Protein AF-A0A5B0S3L3-F1 (afdb_monomer_lite)

Sequence (109 aa):
MEVEHQIAKLMVQLSQSQDNEIGDGTTGVVVLAGALLEESEALLDQGIHPIRIADGFEKACNVAVQELDRISAKTTQLEKVATTSLGSEIVPTLLLRNGTPPVVERVAL

pLDDT: mean 85.65, std 16.38, range [39.69, 98.31]

Foldseek 3Di:
DDDDDPVVVVLVVQLVVCCVPPNFCSVVRSVVVVVLVVVLVVVVVVVDDSVVSVVVVVVVVVVVVVVCVVPDDDDPPVQVVCCVRCVPDPCCVPQVVPPGRVVVVVVVD

Organism: NCBI:txid56615

Secondary structure (DSSP, 8-state):
----SHHHHHHHHHHHHHHHHTSS-HHHHHHHHHHHHHHHHHHHHTT--HHHHHHHHHHHHHHHHHHHHHH------HHHHHHHHHTTSS-HHHHGGGSS-HHHHHH--

InterPro domains:
  IPR002194 Chaperonin TCP-1, conserved site [PS00995] (18-26)
  IPR002423 Chaperonin Cpn60/GroEL/TCP-1 family [PF00118] (1-91)
  IPR017998 T-complex protein 1 [PTHR11353] (1-91)
  IPR027410 TCP-1-like chaperonin intermediate domain superfamily [G3DSA:3.30.260.10] (75-92)
  IPR027413 GroEL-like equatorial domain superfamily [G3DSA:1.10.560.10] (1-74)
  IPR027413 GroEL-like equatorial domain superfamily [SSF48592] (1-98)

Structure (mmCIF, N/CA/C/O backbone):
data_AF-A0A5B0S3L3-F1
#
_entry.id   AF-A0A5B0S3L3-F1
#
loop_
_atom_site.group_PDB
_atom_site.id
_atom_site.type_symbol
_atom_site.label_atom_id
_atom_site.label_alt_id
_atom_site.label_comp_id
_atom_site.label_asym_id
_atom_site.label_entity_id
_atom_site.label_seq_id
_atom_site.pdbx_PDB_ins_code
_atom_site.Cartn_x
_atom_site.Cartn_y
_atom_site.Cartn_z
_atom_site.occupancy
_atom_site.B_iso_or_equiv
_atom_site.auth_seq_id
_atom_site.auth_comp_id
_atom_site.auth_asym_id
_atom_site.auth_atom_id
_atom_site.pdbx_PDB_model_num
ATOM 1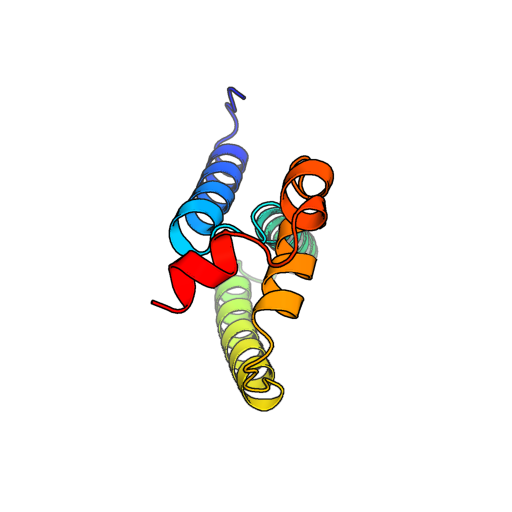 N N . MET A 1 1 ? 5.211 21.484 2.260 1.00 59.00 1 MET A N 1
ATOM 2 C CA . MET A 1 1 ? 3.871 21.697 2.845 1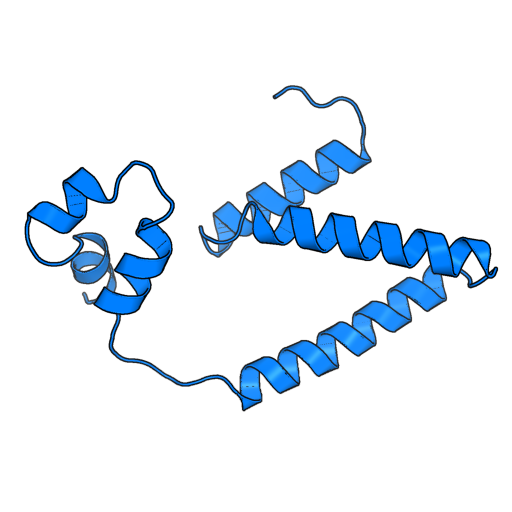.00 59.00 1 MET A CA 1
ATOM 3 C C . MET A 1 1 ? 3.967 21.426 4.325 1.00 59.00 1 MET A C 1
ATOM 5 O O . MET A 1 1 ? 4.484 20.379 4.693 1.00 59.00 1 MET A O 1
ATOM 9 N N . GLU A 1 2 ? 3.506 22.353 5.151 1.00 73.62 2 GLU A N 1
ATOM 10 C CA . GLU A 1 2 ? 3.349 22.100 6.579 1.00 73.62 2 GLU A CA 1
ATOM 11 C C . GLU A 1 2 ? 1.940 21.538 6.789 1.00 73.62 2 GLU A C 1
ATOM 13 O O . GLU A 1 2 ? 0.951 22.162 6.413 1.00 73.62 2 GLU A O 1
ATOM 18 N N . VAL A 1 3 ? 1.860 20.292 7.254 1.00 80.56 3 VAL A N 1
ATOM 19 C CA . VAL A 1 3 ? 0.607 19.546 7.404 1.00 80.56 3 VAL A CA 1
ATOM 20 C C . VAL A 1 3 ? 0.397 19.303 8.886 1.00 80.56 3 VAL A C 1
ATOM 22 O O . VAL A 1 3 ? 1.217 18.641 9.514 1.00 80.56 3 VAL A O 1
ATOM 25 N N . GLU A 1 4 ? -0.687 19.820 9.458 1.00 86.75 4 GLU A N 1
ATOM 26 C CA . GLU A 1 4 ? -0.956 19.677 10.895 1.00 86.75 4 GLU A CA 1
ATOM 27 C C . GLU A 1 4 ? -1.705 18.379 11.229 1.00 86.75 4 GLU A C 1
ATOM 29 O O . GLU A 1 4 ? -1.418 17.737 12.244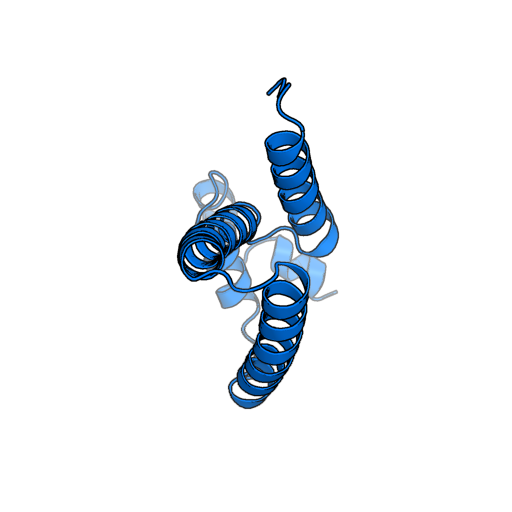 1.00 86.75 4 GLU A O 1
ATOM 34 N N . HIS A 1 5 ? -2.619 17.954 10.350 1.00 91.38 5 HIS A N 1
ATOM 35 C CA . HIS A 1 5 ? -3.470 16.783 10.557 1.00 91.38 5 HIS A CA 1
ATOM 36 C C . HIS A 1 5 ? -2.657 15.480 10.561 1.00 91.38 5 HIS A C 1
ATOM 38 O O . HIS A 1 5 ? -1.947 15.176 9.602 1.00 91.38 5 HIS A O 1
ATOM 44 N N . GLN A 1 6 ? -2.790 14.676 11.619 1.00 91.31 6 GLN A N 1
ATOM 45 C CA . GLN A 1 6 ? -1.943 13.493 11.833 1.00 91.31 6 GLN A CA 1
ATOM 46 C C . GLN A 1 6 ? -2.101 12.438 10.732 1.00 91.31 6 GLN A C 1
ATOM 48 O O . GLN A 1 6 ? -1.104 11.906 10.258 1.00 91.31 6 GLN A O 1
ATOM 53 N N . ILE A 1 7 ? -3.323 12.203 10.242 1.00 90.69 7 ILE A N 1
ATOM 54 C CA . ILE A 1 7 ? -3.530 11.277 9.116 1.00 90.69 7 ILE A CA 1
ATOM 55 C C . ILE A 1 7 ? -2.873 11.812 7.845 1.00 90.69 7 ILE A C 1
ATOM 57 O O . ILE A 1 7 ? -2.248 11.062 7.109 1.00 90.69 7 ILE A O 1
ATOM 61 N N . ALA A 1 8 ? -2.925 13.123 7.613 1.00 91.81 8 ALA A N 1
ATOM 62 C CA . ALA A 1 8 ? -2.296 13.700 6.434 1.00 91.81 8 ALA A CA 1
ATOM 63 C C . ALA A 1 8 ? -0.758 13.645 6.537 1.00 91.81 8 ALA A C 1
ATOM 65 O O . ALA A 1 8 ? -0.095 13.427 5.528 1.00 91.81 8 ALA A O 1
ATOM 66 N N . LYS A 1 9 ? -0.182 13.732 7.747 1.00 94.06 9 LYS A N 1
ATOM 67 C CA . LYS A 1 9 ? 1.245 13.439 7.974 1.00 94.06 9 LYS A CA 1
ATOM 68 C C . LYS A 1 9 ? 1.593 11.988 7.637 1.00 94.06 9 LYS A C 1
ATOM 70 O O . LYS A 1 9 ? 2.611 11.769 6.990 1.00 94.06 9 LYS A O 1
ATOM 75 N N . LEU A 1 10 ? 0.750 11.023 8.014 1.00 94.56 10 LEU A N 1
ATOM 76 C CA . LEU A 1 10 ? 0.942 9.617 7.635 1.00 94.56 10 LEU A CA 1
ATOM 77 C C . LEU A 1 10 ? 0.888 9.429 6.112 1.00 94.56 10 LEU A C 1
ATOM 79 O O . LEU A 1 10 ? 1.725 8.719 5.567 1.00 94.56 10 LEU A O 1
ATOM 83 N N . MET A 1 11 ? -0.018 10.115 5.406 1.00 94.94 11 MET A N 1
ATOM 84 C CA . MET A 1 11 ? -0.069 10.077 3.934 1.00 94.94 11 MET A CA 1
ATOM 85 C C . MET A 1 11 ? 1.193 10.677 3.294 1.00 94.94 11 MET A C 1
ATOM 87 O O . MET A 1 11 ? 1.701 10.143 2.310 1.00 94.94 11 MET A O 1
ATOM 91 N N . VAL A 1 12 ? 1.739 11.758 3.867 1.00 94.88 12 VAL A N 1
ATOM 92 C CA . VAL A 1 12 ? 3.023 12.332 3.426 1.00 94.88 12 VAL A CA 1
ATOM 93 C C . VAL A 1 12 ? 4.167 11.342 3.649 1.00 94.88 12 VAL A C 1
ATOM 95 O O . VAL A 1 12 ? 4.973 11.140 2.747 1.00 94.88 12 VAL A O 1
ATOM 98 N N . GLN A 1 13 ? 4.224 10.700 4.818 1.00 94.75 13 GLN A N 1
ATOM 99 C CA . GLN A 1 13 ? 5.238 9.687 5.122 1.00 94.75 13 GLN A CA 1
ATOM 100 C C . GLN A 1 13 ? 5.133 8.476 4.192 1.00 94.75 13 GLN A C 1
ATOM 102 O O . GLN A 1 13 ? 6.151 8.023 3.685 1.00 94.75 13 GLN A O 1
ATOM 107 N N . LEU A 1 14 ? 3.917 8.005 3.902 1.00 94.81 14 LEU A N 1
ATOM 108 C CA . LEU A 1 14 ? 3.668 6.931 2.940 1.00 94.81 14 LEU A CA 1
ATOM 109 C C . LEU A 1 14 ? 4.227 7.278 1.552 1.00 94.81 14 LEU A C 1
ATOM 111 O O . LEU A 1 14 ? 4.934 6.473 0.951 1.00 94.81 14 LEU A O 1
ATOM 115 N N . SER A 1 15 ? 3.949 8.490 1.064 1.00 95.38 15 SER A N 1
ATOM 116 C CA . SER A 1 15 ? 4.464 8.960 -0.227 1.00 95.38 15 SER A CA 1
ATOM 117 C C . SER A 1 15 ? 5.995 9.045 -0.235 1.00 95.38 15 SER A C 1
ATOM 119 O O . SER A 1 15 ? 6.630 8.591 -1.182 1.00 95.38 15 SER A O 1
ATOM 121 N N . GLN A 1 16 ? 6.597 9.555 0.847 1.00 95.38 16 GLN A N 1
ATOM 122 C CA . GLN A 1 16 ? 8.055 9.629 1.000 1.00 95.38 16 GLN A CA 1
ATOM 123 C C . GLN A 1 16 ? 8.708 8.245 1.057 1.00 95.38 16 GLN A C 1
ATOM 125 O O . GLN A 1 16 ? 9.769 8.047 0.478 1.00 95.38 16 GLN A O 1
ATOM 130 N N . SER A 1 17 ? 8.090 7.276 1.733 1.00 96.06 17 SER A N 1
ATOM 131 C CA . SER A 1 17 ? 8.576 5.895 1.748 1.00 96.06 17 SER A CA 1
ATOM 132 C C . SER A 1 17 ? 8.569 5.279 0.347 1.00 96.06 17 SER A C 1
ATOM 134 O O . SER A 1 17 ? 9.547 4.642 -0.030 1.00 96.06 17 SER A O 1
ATOM 136 N N . GLN A 1 18 ? 7.518 5.518 -0.444 1.00 94.62 18 GLN A N 1
ATOM 137 C CA . GLN A 1 18 ? 7.445 5.055 -1.834 1.00 94.62 18 GLN A CA 1
ATOM 138 C C . GLN A 1 18 ? 8.533 5.694 -2.716 1.00 94.62 18 GLN A C 1
ATOM 140 O O . GLN A 1 18 ? 9.144 5.008 -3.535 1.00 94.62 18 GLN A O 1
ATOM 145 N N . ASP A 1 19 ? 8.795 6.989 -2.523 1.00 92.38 19 ASP A N 1
ATOM 146 C CA . ASP A 1 19 ? 9.849 7.719 -3.235 1.00 92.38 19 ASP A CA 1
ATOM 147 C C . ASP A 1 19 ? 11.245 7.175 -2.897 1.00 92.38 19 ASP A C 1
ATOM 149 O O . ASP A 1 19 ? 12.054 6.921 -3.784 1.00 92.38 19 ASP A O 1
ATOM 153 N N . ASN A 1 20 ? 11.509 6.920 -1.612 1.00 92.38 20 ASN A N 1
ATOM 154 C CA . ASN A 1 20 ? 12.810 6.442 -1.146 1.00 92.38 20 ASN A CA 1
ATOM 155 C C . ASN A 1 20 ? 13.132 5.007 -1.594 1.00 92.38 20 ASN A C 1
ATOM 157 O O . ASN A 1 20 ? 14.294 4.706 -1.856 1.00 92.38 20 ASN A O 1
ATOM 161 N N . GLU A 1 21 ? 12.135 4.121 -1.638 1.00 90.81 21 GLU A N 1
ATOM 162 C CA . GLU A 1 21 ? 12.339 2.702 -1.966 1.00 90.81 21 GLU A CA 1
ATOM 163 C C . GLU A 1 21 ? 12.299 2.434 -3.478 1.00 90.81 21 GLU A C 1
ATOM 165 O O . GLU A 1 21 ? 13.116 1.674 -3.995 1.00 90.81 21 GLU A O 1
ATOM 170 N N . ILE A 1 22 ? 11.346 3.044 -4.196 1.00 87.88 22 ILE A N 1
ATOM 171 C CA . ILE A 1 22 ? 11.082 2.751 -5.616 1.00 87.88 22 ILE A CA 1
ATOM 172 C C . ILE A 1 22 ? 11.324 3.970 -6.511 1.00 87.88 22 ILE A C 1
ATOM 174 O O . ILE A 1 22 ? 11.786 3.811 -7.640 1.00 87.88 22 ILE A O 1
ATOM 178 N N . GLY A 1 23 ? 11.011 5.177 -6.030 1.00 86.56 23 GLY A N 1
ATOM 179 C CA . GLY A 1 23 ? 11.162 6.423 -6.796 1.00 86.56 23 GLY A CA 1
ATOM 180 C C . GLY A 1 23 ? 10.105 6.644 -7.885 1.00 86.56 23 GLY A C 1
ATOM 181 O O . GLY A 1 23 ? 10.267 7.525 -8.723 1.00 86.56 23 GLY A O 1
ATOM 182 N N . ASP A 1 24 ? 9.034 5.845 -7.897 1.00 87.69 24 ASP A N 1
ATOM 183 C CA . ASP A 1 24 ? 7.886 5.975 -8.804 1.00 87.69 24 ASP A CA 1
ATOM 184 C C . ASP A 1 24 ? 6.586 5.629 -8.052 1.00 87.69 24 ASP A C 1
ATOM 186 O O . ASP A 1 24 ? 6.592 4.906 -7.049 1.00 87.69 24 ASP A O 1
ATOM 190 N N . GLY A 1 25 ? 5.451 6.149 -8.521 1.00 89.62 25 GLY A N 1
ATOM 191 C CA . GLY A 1 25 ? 4.127 5.851 -7.967 1.00 89.62 25 GLY A CA 1
ATOM 192 C C . GLY A 1 25 ? 3.784 6.574 -6.658 1.00 89.62 25 GLY A C 1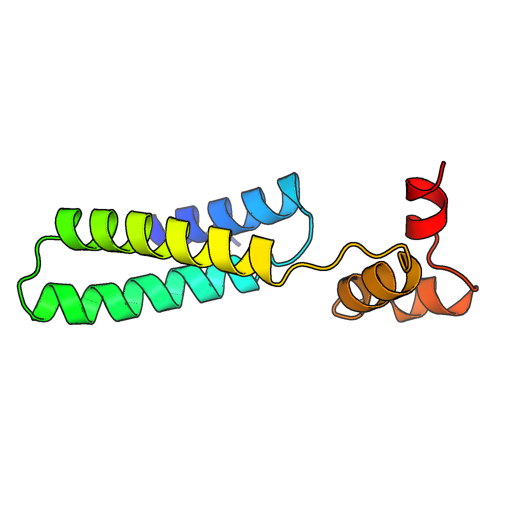
ATOM 193 O O . GLY A 1 25 ? 2.792 6.230 -6.013 1.00 89.62 25 GLY A O 1
ATOM 194 N N . THR A 1 26 ? 4.546 7.601 -6.273 1.00 93.69 26 THR A N 1
ATOM 195 C CA . THR A 1 26 ? 4.371 8.378 -5.024 1.00 93.69 26 THR A CA 1
ATOM 196 C C . THR A 1 26 ? 2.981 9.002 -4.878 1.00 93.69 26 THR A C 1
ATOM 198 O O . THR A 1 26 ? 2.445 9.088 -3.772 1.00 93.69 26 THR A O 1
ATOM 201 N N . THR A 1 27 ? 2.366 9.398 -5.995 1.00 92.69 27 THR A N 1
ATOM 202 C CA . THR A 1 27 ? 0.979 9.889 -6.038 1.00 92.69 27 THR A CA 1
ATOM 203 C C . THR A 1 27 ? -0.019 8.735 -5.991 1.00 92.69 27 THR A C 1
ATOM 205 O O . THR A 1 27 ? -1.005 8.791 -5.256 1.00 92.69 27 THR A O 1
ATOM 208 N N . GLY A 1 28 ? 0.247 7.669 -6.750 1.00 94.38 28 GLY A N 1
ATOM 209 C CA . GLY A 1 28 ? -0.638 6.510 -6.853 1.00 94.38 28 GLY A CA 1
ATOM 210 C C . GLY A 1 28 ? -0.875 5.833 -5.505 1.00 94.38 28 GLY A C 1
ATOM 211 O O . GLY A 1 28 ? -2.015 5.519 -5.177 1.00 94.38 28 GLY A O 1
ATOM 212 N N . VAL A 1 29 ? 0.170 5.688 -4.685 1.00 95.56 29 VAL A N 1
ATOM 213 C CA . VAL A 1 29 ? 0.053 5.065 -3.356 1.00 95.56 29 VAL A CA 1
ATOM 214 C C . VAL A 1 29 ? -0.818 5.888 -2.395 1.00 95.56 29 VAL A C 1
ATOM 216 O O . VAL A 1 29 ? -1.591 5.321 -1.625 1.00 95.56 29 VAL A O 1
ATOM 219 N N . VAL A 1 30 ? -0.766 7.222 -2.480 1.00 96.06 30 VAL A N 1
ATOM 220 C CA . VAL A 1 30 ? -1.601 8.123 -1.668 1.00 96.06 30 VAL A CA 1
ATOM 221 C C . VAL A 1 30 ? -3.063 8.037 -2.102 1.00 96.06 30 VAL A C 1
ATOM 223 O O . VAL A 1 30 ? -3.949 7.926 -1.256 1.00 96.06 30 VAL A O 1
ATOM 226 N N . VAL A 1 31 ? -3.321 8.045 -3.413 1.00 96.81 31 VAL A N 1
ATOM 227 C CA . VAL A 1 31 ? -4.679 7.906 -3.965 1.00 96.81 31 VAL A CA 1
ATOM 228 C C . VAL A 1 31 ? -5.280 6.550 -3.593 1.00 96.81 31 VAL A C 1
ATOM 230 O O . VAL A 1 31 ? -6.424 6.493 -3.147 1.00 96.81 31 VAL A O 1
ATOM 233 N N . LEU A 1 32 ? -4.502 5.470 -3.708 1.00 96.88 32 LEU A N 1
ATOM 234 C CA . LEU A 1 32 ? -4.940 4.126 -3.335 1.00 96.88 32 LEU A CA 1
ATOM 235 C C . LEU A 1 32 ? -5.306 4.039 -1.849 1.00 96.88 32 LEU A C 1
ATOM 237 O O . LEU A 1 32 ? -6.371 3.530 -1.511 1.00 96.88 32 LEU A O 1
ATOM 241 N N . ALA A 1 33 ? -4.460 4.566 -0.961 1.00 96.62 33 ALA A N 1
ATOM 242 C CA . ALA A 1 33 ? -4.749 4.589 0.470 1.00 96.62 33 ALA A CA 1
ATOM 243 C C . ALA A 1 33 ? -6.013 5.407 0.795 1.00 96.62 33 ALA A C 1
ATOM 245 O O . ALA A 1 33 ? -6.804 4.988 1.636 1.00 96.62 33 ALA A O 1
ATOM 246 N N . GLY A 1 34 ? -6.243 6.526 0.098 1.00 96.62 34 GLY A N 1
ATOM 247 C CA . GLY A 1 34 ? -7.474 7.310 0.227 1.00 96.62 34 GLY A CA 1
ATOM 248 C C . GLY A 1 34 ? -8.726 6.511 -0.145 1.00 96.62 34 GLY A C 1
ATOM 249 O O . GLY A 1 34 ? -9.667 6.459 0.641 1.00 96.62 34 GLY A O 1
ATOM 250 N N . ALA A 1 35 ? -8.703 5.821 -1.289 1.00 97.19 35 ALA A N 1
ATOM 251 C CA . ALA A 1 35 ? -9.821 4.988 -1.738 1.00 97.19 35 ALA A CA 1
ATOM 252 C C . ALA A 1 35 ? -10.115 3.822 -0.773 1.00 97.19 35 ALA A C 1
ATOM 254 O O . ALA A 1 35 ? -11.269 3.525 -0.483 1.00 97.19 35 ALA A O 1
ATOM 255 N N . LEU A 1 36 ? -9.078 3.182 -0.217 1.00 97.31 36 LEU A N 1
ATOM 256 C CA . LEU A 1 36 ? -9.258 2.119 0.781 1.00 97.31 36 LEU A CA 1
ATOM 257 C C . LEU A 1 36 ? -9.894 2.634 2.082 1.00 97.31 36 LEU A C 1
ATOM 259 O O . LEU A 1 36 ? -10.658 1.909 2.722 1.00 97.31 36 LEU A O 1
ATOM 263 N N . LEU A 1 37 ? -9.584 3.869 2.488 1.00 96.19 37 LEU A N 1
ATOM 264 C CA . LEU A 1 37 ? -10.193 4.499 3.661 1.00 96.19 37 LEU A CA 1
ATOM 265 C C . LEU A 1 37 ? -11.663 4.867 3.413 1.00 96.19 37 LEU A C 1
ATOM 267 O O . LEU A 1 37 ? -12.478 4.654 4.306 1.00 96.19 37 LEU A O 1
ATOM 271 N N . GLU A 1 38 ? -12.004 5.343 2.215 1.00 96.38 38 GLU A N 1
ATOM 272 C CA . GLU A 1 38 ? -13.392 5.619 1.807 1.00 96.38 38 GLU A CA 1
ATOM 273 C C . GLU A 1 38 ? -14.247 4.339 1.823 1.00 96.38 38 GLU A C 1
ATOM 275 O O . GLU A 1 38 ? -15.312 4.299 2.435 1.00 96.38 38 GLU A O 1
ATOM 280 N N . GLU A 1 39 ? -13.737 3.234 1.270 1.00 97.06 39 GLU A N 1
ATOM 281 C CA . GLU A 1 39 ? -14.420 1.934 1.354 1.00 97.06 39 GLU A CA 1
ATOM 282 C C . GLU A 1 39 ? -14.507 1.413 2.798 1.00 97.06 39 GLU A C 1
ATOM 284 O O . GLU A 1 39 ? -15.485 0.772 3.188 1.00 97.06 39 GLU A O 1
ATOM 289 N N . SER A 1 40 ? -13.503 1.706 3.632 1.00 97.69 40 SER A N 1
ATOM 290 C CA . SER A 1 40 ? -13.544 1.343 5.052 1.00 97.69 40 SER A CA 1
ATOM 291 C C . SER A 1 40 ? -14.664 2.066 5.790 1.00 97.69 40 SER A C 1
ATOM 293 O O . SER A 1 40 ? -15.305 1.449 6.637 1.00 97.69 40 SER A O 1
ATOM 295 N N . GLU A 1 41 ? -14.926 3.335 5.475 1.00 97.25 41 GLU A N 1
ATOM 296 C CA . GLU A 1 41 ? -16.026 4.110 6.060 1.00 97.25 41 GLU A CA 1
ATOM 297 C C . GLU A 1 41 ? -17.375 3.420 5.818 1.00 97.25 41 GLU A C 1
ATOM 299 O O . GLU A 1 41 ? -18.109 3.148 6.769 1.00 97.25 41 GLU A O 1
ATOM 304 N N . ALA A 1 42 ? -17.636 2.981 4.583 1.00 96.88 42 ALA A N 1
ATOM 305 C CA . ALA A 1 42 ? -18.862 2.259 4.239 1.00 96.88 42 ALA A CA 1
ATOM 306 C C . ALA A 1 42 ? -19.030 0.930 5.007 1.00 96.88 42 ALA A C 1
ATOM 308 O O . ALA A 1 42 ? -20.153 0.506 5.297 1.00 96.88 42 ALA A O 1
ATOM 309 N N . LEU A 1 43 ? -17.929 0.250 5.344 1.00 97.69 43 LEU A N 1
ATOM 310 C CA . LEU A 1 43 ? -17.947 -0.975 6.154 1.00 97.69 43 LEU A CA 1
ATOM 311 C C . LEU A 1 43 ? -18.132 -0.678 7.650 1.00 97.69 43 LEU A C 1
ATOM 313 O O . LEU A 1 43 ? -18.798 -1.443 8.354 1.00 97.69 43 LEU A O 1
ATOM 317 N N . LEU A 1 44 ? -17.569 0.429 8.137 1.00 97.94 44 LEU A N 1
ATOM 318 C CA . LEU A 1 44 ? -17.768 0.899 9.508 1.00 97.94 44 LEU A CA 1
ATOM 319 C C . LEU A 1 44 ? -19.229 1.290 9.748 1.00 97.94 44 LEU A C 1
ATOM 321 O O . LEU A 1 44 ? -19.790 0.899 10.772 1.00 97.94 44 LEU A O 1
ATOM 325 N N . ASP A 1 45 ? -19.870 1.954 8.785 1.00 97.88 45 ASP A N 1
ATOM 326 C CA . ASP A 1 45 ? -21.295 2.312 8.830 1.00 97.88 45 ASP A CA 1
ATOM 327 C C . ASP A 1 45 ? -22.214 1.083 8.910 1.00 97.88 45 ASP A C 1
ATOM 329 O O . ASP A 1 45 ? -23.290 1.124 9.509 1.00 97.88 45 ASP A O 1
ATOM 333 N N . GLN A 1 46 ? -21.766 -0.053 8.369 1.00 97.75 46 GLN A N 1
ATOM 334 C CA . GLN A 1 46 ? -22.449 -1.346 8.486 1.00 97.75 46 GLN A CA 1
ATOM 335 C C . GLN A 1 46 ? -22.186 -2.055 9.827 1.00 97.75 46 GLN A C 1
ATOM 337 O O . GLN A 1 46 ? -22.678 -3.161 10.056 1.00 97.75 46 GLN A O 1
ATOM 342 N N . GLY A 1 47 ? -21.411 -1.444 10.725 1.00 97.62 47 GLY A N 1
ATOM 343 C CA . GLY A 1 47 ? -21.072 -1.987 12.039 1.00 97.62 47 GLY A CA 1
ATOM 344 C C . GLY A 1 47 ? -19.953 -3.030 12.018 1.00 97.62 47 GLY A C 1
ATOM 345 O O . GLY A 1 47 ? -19.794 -3.778 12.988 1.00 97.62 47 GLY A O 1
ATOM 346 N N . ILE A 1 48 ? -19.169 -3.120 10.939 1.00 98.06 48 ILE A N 1
ATOM 347 C CA . ILE A 1 48 ? -18.034 -4.044 10.876 1.00 98.06 48 ILE A CA 1
ATOM 348 C C . ILE A 1 48 ? -16.890 -3.496 11.731 1.00 98.06 48 ILE A C 1
ATOM 350 O O . ILE A 1 48 ? -16.450 -2.363 11.576 1.00 98.06 48 ILE A O 1
ATOM 354 N N . HIS A 1 49 ? -16.373 -4.322 12.640 1.00 98.31 49 HIS A N 1
ATOM 355 C CA . HIS A 1 49 ? -15.288 -3.912 13.528 1.00 98.31 49 HIS A CA 1
ATOM 356 C C . HIS A 1 49 ? -14.004 -3.567 12.735 1.00 98.31 49 HIS A C 1
ATOM 358 O O . HIS A 1 49 ? -13.582 -4.401 11.929 1.00 98.31 49 HIS A O 1
ATOM 364 N N . PRO A 1 50 ? -13.312 -2.439 13.013 1.00 97.69 50 PRO A N 1
ATOM 365 C CA . PRO A 1 50 ? -12.135 -1.992 12.254 1.00 97.69 50 PRO A CA 1
ATOM 366 C C . PRO A 1 50 ? -11.043 -3.057 12.087 1.00 97.69 50 PRO A C 1
ATOM 368 O O . PRO A 1 50 ? -10.509 -3.238 10.999 1.00 97.69 50 PRO A O 1
ATOM 371 N N . ILE A 1 51 ? -10.759 -3.825 13.147 1.00 98.00 51 ILE A N 1
ATOM 372 C CA . ILE A 1 51 ? -9.782 -4.932 13.098 1.00 98.00 51 ILE A CA 1
ATOM 373 C C . ILE A 1 51 ? -10.152 -5.963 12.019 1.00 98.00 51 ILE A C 1
ATOM 375 O O . ILE A 1 51 ? -9.284 -6.432 11.298 1.00 98.00 51 ILE A O 1
ATOM 379 N N . ARG A 1 52 ? -11.443 -6.277 11.840 1.00 98.06 52 ARG A N 1
ATOM 380 C CA . ARG A 1 52 ? -11.877 -7.230 10.806 1.00 98.06 52 ARG A CA 1
ATOM 381 C C . ARG A 1 52 ? -11.705 -6.671 9.395 1.00 98.06 52 ARG A C 1
ATOM 383 O O . ARG A 1 52 ? -11.469 -7.452 8.478 1.00 98.06 52 ARG A O 1
ATOM 390 N N . ILE A 1 53 ? -11.850 -5.356 9.226 1.00 98.25 53 ILE A N 1
ATOM 391 C CA . ILE A 1 53 ? -11.607 -4.673 7.949 1.00 98.25 53 ILE A CA 1
ATOM 392 C C . ILE A 1 53 ? -10.113 -4.746 7.623 1.00 98.25 53 ILE A C 1
ATOM 394 O O . ILE A 1 53 ? -9.753 -5.193 6.538 1.00 98.25 53 ILE A O 1
ATOM 398 N N . ALA A 1 54 ? -9.253 -4.414 8.592 1.00 97.44 54 ALA A N 1
ATOM 399 C CA . ALA A 1 54 ? -7.801 -4.506 8.450 1.00 97.44 54 ALA A CA 1
ATOM 400 C C . ALA A 1 54 ? -7.344 -5.933 8.091 1.00 97.44 54 ALA A C 1
ATOM 402 O O . ALA A 1 54 ? -6.664 -6.118 7.082 1.00 97.44 54 ALA A O 1
ATOM 403 N N . ASP A 1 55 ? -7.805 -6.949 8.831 1.00 98.19 55 ASP A N 1
ATOM 404 C CA . ASP A 1 55 ? -7.526 -8.363 8.532 1.00 98.19 55 ASP A CA 1
ATOM 405 C C . ASP A 1 55 ? -8.021 -8.766 7.129 1.00 98.19 55 ASP A C 1
ATOM 407 O O . ASP A 1 55 ? -7.432 -9.613 6.452 1.00 98.19 55 ASP A O 1
ATOM 411 N N . GLY A 1 56 ? -9.153 -8.201 6.698 1.00 98.00 56 GLY A N 1
ATOM 412 C CA . GLY A 1 56 ? -9.725 -8.415 5.372 1.00 98.00 56 GLY A CA 1
ATOM 413 C C . GLY A 1 56 ? -8.839 -7.848 4.266 1.00 98.00 56 GLY A C 1
ATOM 414 O O . GLY A 1 56 ? -8.551 -8.551 3.297 1.00 98.00 56 GLY A O 1
ATOM 415 N N . PHE A 1 57 ? -8.358 -6.615 4.432 1.00 98.25 57 PHE A N 1
ATOM 416 C CA . PHE A 1 57 ? -7.432 -5.988 3.493 1.00 98.25 57 PHE A CA 1
ATOM 417 C C . PHE A 1 57 ? -6.077 -6.682 3.443 1.00 98.25 57 PHE A C 1
ATOM 419 O O . PHE A 1 57 ? -5.539 -6.839 2.351 1.00 98.25 57 PHE A O 1
ATOM 426 N N . GLU A 1 58 ? -5.549 -7.176 4.563 1.00 97.94 58 GLU A N 1
ATOM 427 C CA . GLU A 1 58 ? -4.304 -7.951 4.556 1.00 97.94 58 GLU A CA 1
ATOM 428 C C . GLU A 1 58 ? -4.452 -9.241 3.729 1.00 97.94 58 GLU A C 1
ATOM 430 O O . GLU A 1 58 ? -3.615 -9.561 2.882 1.00 97.94 58 GLU A O 1
ATOM 435 N N . LYS A 1 59 ? -5.577 -9.951 3.884 1.00 98.12 59 LYS A N 1
ATOM 436 C CA . LYS A 1 59 ? -5.890 -11.134 3.063 1.00 98.12 59 LYS A CA 1
ATOM 437 C C . LYS A 1 59 ? -6.073 -10.784 1.589 1.00 98.12 59 LYS A C 1
ATOM 439 O O . LYS A 1 59 ? -5.559 -11.504 0.735 1.00 98.12 59 LYS A O 1
ATOM 444 N N . ALA A 1 60 ? -6.786 -9.700 1.287 1.00 98.00 60 ALA A N 1
ATOM 445 C CA . ALA A 1 60 ? -6.992 -9.243 -0.084 1.00 98.00 60 ALA A CA 1
ATOM 446 C C . ALA A 1 60 ? -5.670 -8.829 -0.749 1.00 98.00 60 ALA A C 1
ATOM 448 O O . ALA A 1 60 ? -5.430 -9.192 -1.898 1.00 98.00 60 ALA A O 1
ATOM 449 N N . CYS A 1 61 ? -4.787 -8.150 -0.012 1.00 97.81 61 CYS A N 1
ATOM 450 C CA . CYS A 1 61 ? -3.451 -7.770 -0.462 1.00 97.81 61 CYS A CA 1
ATOM 451 C C . CYS A 1 61 ? -2.633 -9.002 -0.865 1.00 97.81 61 CYS A C 1
ATOM 453 O O . CYS A 1 61 ? -2.093 -9.044 -1.966 1.00 97.81 61 CYS A O 1
ATOM 455 N N . ASN A 1 62 ? -2.629 -10.051 -0.036 1.00 98.06 62 ASN A N 1
ATOM 456 C CA . ASN A 1 62 ? -1.927 -11.297 -0.357 1.00 98.06 62 ASN A CA 1
ATOM 457 C C . ASN A 1 62 ? -2.421 -11.931 -1.667 1.00 98.06 62 ASN A C 1
ATOM 459 O O . ASN A 1 62 ? -1.611 -12.386 -2.473 1.00 98.06 62 ASN A O 1
ATOM 463 N N . VAL A 1 63 ? -3.736 -11.940 -1.905 1.00 98.31 63 VAL A N 1
ATOM 464 C CA . VAL A 1 63 ? -4.312 -12.442 -3.165 1.00 98.31 63 VAL A CA 1
ATOM 465 C C . VAL A 1 63 ? -3.918 -11.548 -4.342 1.00 98.31 63 VAL A C 1
ATOM 467 O O . VAL A 1 63 ? -3.528 -12.057 -5.391 1.00 98.31 63 VAL A O 1
ATOM 470 N N . ALA A 1 64 ? -3.980 -10.226 -4.173 1.00 97.94 64 ALA A N 1
ATOM 471 C CA . ALA A 1 64 ? -3.615 -9.272 -5.215 1.00 97.94 64 ALA A CA 1
ATOM 472 C C . ALA A 1 64 ? -2.138 -9.399 -5.616 1.00 97.94 64 ALA A C 1
ATOM 474 O O . ALA A 1 64 ? -1.837 -9.438 -6.804 1.00 97.94 64 ALA A O 1
ATOM 475 N N . VAL A 1 65 ? -1.224 -9.529 -4.650 1.00 97.75 65 VAL A N 1
ATOM 476 C CA . VAL A 1 65 ? 0.214 -9.713 -4.908 1.00 97.75 65 VAL A CA 1
ATOM 477 C C . VAL A 1 65 ? 0.479 -11.028 -5.639 1.00 97.75 65 VAL A C 1
ATOM 479 O O . VAL A 1 65 ? 1.188 -11.030 -6.641 1.00 97.75 65 VAL A O 1
ATOM 482 N N . GLN A 1 66 ? -0.146 -12.130 -5.210 1.00 98.00 66 GLN A N 1
ATOM 483 C CA . GLN A 1 66 ? -0.025 -13.416 -5.909 1.00 98.00 66 GLN A CA 1
ATOM 484 C C . GLN A 1 66 ? -0.507 -13.329 -7.361 1.00 98.00 66 GLN A C 1
ATOM 486 O O . GLN A 1 66 ? 0.097 -13.918 -8.258 1.00 98.00 66 GLN A O 1
ATOM 491 N N . GLU A 1 67 ? -1.590 -12.593 -7.603 1.00 98.19 67 GLU A N 1
ATOM 492 C CA . GLU A 1 67 ? -2.108 -12.390 -8.950 1.00 98.19 67 GLU A CA 1
ATOM 493 C C . GLU A 1 67 ? -1.184 -11.501 -9.790 1.00 98.19 67 GLU A C 1
ATOM 495 O O . GLU A 1 67 ? -0.930 -11.826 -10.950 1.00 98.19 67 GLU A O 1
ATOM 500 N N . LEU A 1 68 ? -0.624 -10.434 -9.208 1.00 97.38 68 LEU A N 1
ATOM 501 C CA . LEU A 1 68 ? 0.380 -9.589 -9.859 1.00 97.38 68 LEU A CA 1
ATOM 502 C C . LEU A 1 68 ? 1.613 -10.401 -10.267 1.00 97.38 68 LEU A C 1
ATOM 504 O O . LEU A 1 68 ? 2.051 -10.290 -11.410 1.00 97.38 68 LEU A O 1
ATOM 508 N N . ASP A 1 69 ? 2.119 -11.269 -9.391 1.00 96.50 69 ASP A N 1
ATOM 509 C CA . ASP A 1 69 ? 3.231 -12.170 -9.705 1.00 96.50 69 ASP A CA 1
ATOM 510 C C . ASP A 1 69 ? 2.876 -13.116 -10.858 1.00 96.50 69 ASP A C 1
ATOM 512 O O . ASP A 1 69 ? 3.678 -13.311 -11.777 1.00 96.50 69 ASP A O 1
ATOM 516 N N . ARG A 1 70 ? 1.653 -13.664 -10.856 1.00 97.88 70 ARG A N 1
ATOM 517 C CA . ARG A 1 70 ? 1.161 -14.583 -11.893 1.00 97.88 70 ARG A CA 1
ATOM 518 C C . ARG A 1 70 ? 1.066 -13.926 -13.269 1.00 97.88 70 ARG A C 1
ATOM 520 O O . ARG A 1 70 ? 1.352 -14.585 -14.269 1.00 97.88 70 ARG A O 1
ATOM 527 N N . ILE A 1 71 ? 0.628 -12.668 -13.333 1.00 97.19 71 ILE A N 1
ATOM 528 C CA . ILE A 1 71 ? 0.489 -11.924 -14.596 1.00 97.19 71 ILE A CA 1
ATOM 529 C C . ILE A 1 71 ? 1.758 -11.152 -14.976 1.00 97.19 71 ILE A C 1
ATOM 531 O O . ILE A 1 71 ? 1.835 -10.617 -16.084 1.00 97.19 71 ILE A O 1
ATOM 535 N N . SER A 1 72 ? 2.743 -11.078 -14.076 1.00 95.31 72 SER A N 1
ATOM 536 C CA . SER A 1 72 ? 4.003 -10.387 -14.326 1.00 95.31 72 SER A CA 1
ATOM 537 C C . SER A 1 72 ? 4.766 -11.031 -15.487 1.00 95.31 72 SER A C 1
ATOM 539 O O . SER A 1 72 ? 4.776 -12.248 -15.681 1.00 95.31 72 SER A O 1
ATOM 541 N N . ALA A 1 73 ? 5.441 -10.196 -16.274 1.00 93.31 73 ALA A N 1
ATOM 542 C CA . ALA A 1 73 ? 6.303 -10.643 -17.357 1.00 93.31 73 ALA A CA 1
ATOM 543 C C . ALA A 1 73 ? 7.686 -10.016 -17.195 1.00 93.31 73 ALA A C 1
ATOM 545 O O . ALA A 1 73 ? 7.824 -8.795 -17.104 1.00 93.31 73 ALA A O 1
ATOM 546 N N . LYS A 1 74 ? 8.731 -10.852 -17.193 1.00 92.19 74 LYS A N 1
ATOM 547 C CA . LYS A 1 74 ? 10.113 -10.361 -17.211 1.00 92.19 74 LYS A CA 1
ATOM 548 C C . LYS A 1 74 ? 10.376 -9.649 -18.534 1.00 92.19 74 LYS A C 1
ATOM 550 O O . LYS A 1 74 ? 10.067 -10.180 -19.599 1.00 92.19 74 LYS A O 1
ATOM 555 N N . THR A 1 75 ? 10.980 -8.469 -18.464 1.00 88.25 75 THR A N 1
ATOM 556 C CA . THR A 1 75 ? 11.320 -7.666 -19.639 1.00 88.25 75 THR A CA 1
ATOM 557 C C . THR A 1 75 ? 12.794 -7.299 -19.633 1.00 88.25 75 THR A C 1
ATOM 559 O O . THR A 1 75 ? 13.375 -7.022 -18.589 1.00 88.25 75 THR A O 1
ATOM 562 N N . THR A 1 76 ? 13.396 -7.284 -20.818 1.00 90.81 76 THR A N 1
ATOM 563 C CA . THR A 1 76 ? 14.727 -6.714 -21.066 1.00 90.81 76 THR A CA 1
ATOM 564 C C . THR A 1 76 ? 14.637 -5.323 -21.701 1.00 90.81 76 THR A C 1
ATOM 566 O O . THR A 1 76 ? 15.655 -4.681 -21.938 1.00 90.81 76 THR A O 1
ATOM 569 N N . GLN A 1 77 ? 13.420 -4.829 -21.970 1.00 89.62 77 GLN A N 1
ATOM 570 C CA . GLN A 1 77 ? 13.168 -3.535 -22.610 1.00 89.62 77 GLN A CA 1
ATOM 571 C C . GLN A 1 77 ? 13.241 -2.391 -21.588 1.00 89.62 77 GLN A C 1
ATOM 573 O O . GLN A 1 77 ? 12.247 -1.709 -21.332 1.00 89.62 77 GLN A O 1
ATOM 578 N N . LEU A 1 78 ? 14.417 -2.188 -20.990 1.00 86.31 78 LEU A N 1
ATOM 579 C CA . LEU A 1 78 ? 14.634 -1.183 -19.941 1.00 86.31 78 LEU A CA 1
ATOM 580 C C . LEU A 1 78 ? 14.375 0.248 -20.431 1.00 86.31 78 LEU A C 1
ATOM 582 O O . LEU A 1 78 ? 13.849 1.066 -19.684 1.00 86.31 78 LEU A O 1
ATOM 586 N N . GLU A 1 79 ? 14.657 0.540 -21.702 1.00 85.69 79 GLU A N 1
ATOM 587 C CA . GLU A 1 79 ? 14.370 1.847 -22.307 1.00 85.69 79 GLU A CA 1
ATOM 588 C C . GLU A 1 79 ? 12.874 2.168 -22.322 1.00 85.69 79 GLU A C 1
ATOM 590 O O . GLU A 1 79 ? 12.469 3.290 -22.010 1.00 85.69 79 GLU A O 1
ATOM 595 N N . LYS A 1 80 ? 12.036 1.172 -22.628 1.00 85.62 80 LYS A N 1
ATOM 596 C CA . LYS A 1 80 ? 10.583 1.335 -22.611 1.00 85.62 80 LYS A CA 1
ATOM 597 C C . LYS A 1 80 ? 10.084 1.629 -21.197 1.00 85.62 80 LYS A C 1
ATOM 599 O O . LYS A 1 80 ? 9.283 2.541 -21.035 1.00 85.62 80 LYS A O 1
ATOM 604 N N . VAL A 1 81 ? 10.596 0.903 -20.199 1.00 86.56 81 VAL A N 1
ATOM 605 C CA . VAL A 1 81 ? 10.260 1.106 -18.778 1.00 86.56 81 VAL A CA 1
ATOM 606 C C . VAL A 1 81 ? 10.681 2.504 -18.315 1.00 86.56 81 VAL A C 1
ATOM 608 O O . VAL A 1 81 ? 9.868 3.246 -17.770 1.00 86.56 81 VAL A O 1
ATOM 611 N N . ALA A 1 82 ? 11.917 2.909 -18.613 1.00 84.94 82 ALA A N 1
ATOM 612 C CA . ALA A 1 82 ? 12.422 4.232 -18.262 1.00 84.94 82 ALA A CA 1
ATOM 613 C C . ALA A 1 82 ? 11.617 5.353 -18.935 1.00 84.94 82 ALA A C 1
ATOM 615 O O . ALA A 1 82 ? 11.326 6.366 -18.306 1.00 84.94 82 ALA A O 1
ATOM 616 N N . THR A 1 83 ? 11.216 5.167 -20.195 1.00 84.50 83 THR A N 1
ATOM 617 C CA . THR A 1 83 ? 10.412 6.151 -20.934 1.00 84.50 83 THR A CA 1
ATOM 618 C C . THR A 1 83 ? 9.018 6.305 -20.331 1.00 84.50 83 THR A C 1
ATOM 620 O O . THR A 1 83 ? 8.525 7.426 -20.234 1.00 84.50 83 THR A O 1
ATOM 623 N N . THR A 1 84 ? 8.379 5.209 -19.909 1.00 86.56 84 THR A N 1
ATOM 624 C CA . THR A 1 84 ? 7.054 5.281 -19.282 1.00 86.56 84 THR A CA 1
ATOM 625 C C . THR A 1 84 ? 7.098 5.924 -17.901 1.00 86.56 84 THR A C 1
ATOM 627 O O . THR A 1 84 ? 6.245 6.761 -17.629 1.00 86.56 84 THR A O 1
ATOM 630 N N . SER A 1 85 ? 8.096 5.604 -17.068 1.00 84.69 85 SER A N 1
ATOM 631 C CA . SER A 1 85 ? 8.218 6.189 -15.722 1.00 84.69 85 SER A CA 1
ATOM 632 C C . SER A 1 85 ? 8.659 7.656 -15.758 1.00 84.69 85 SER A C 1
ATOM 634 O O . SER A 1 85 ? 8.102 8.489 -15.056 1.00 84.69 85 SER A O 1
ATOM 636 N N . LEU A 1 86 ? 9.612 8.025 -16.623 1.00 82.69 86 LEU A N 1
ATOM 637 C CA . LEU A 1 86 ? 10.067 9.419 -16.749 1.00 82.69 86 LEU A CA 1
ATOM 638 C C . LEU A 1 86 ? 9.095 10.302 -17.543 1.00 82.69 86 LEU A C 1
ATOM 640 O O . LEU A 1 86 ? 9.204 11.525 -17.495 1.00 82.69 86 LEU A O 1
ATOM 644 N N . GLY A 1 87 ? 8.176 9.704 -18.307 1.00 75.38 87 GLY A N 1
ATOM 645 C CA . GLY A 1 87 ? 7.265 10.414 -19.204 1.00 75.38 87 GLY A CA 1
ATOM 646 C C . GLY A 1 87 ? 6.260 11.325 -18.495 1.00 75.38 87 GLY A C 1
ATOM 647 O O . GLY A 1 87 ? 5.803 12.292 -19.102 1.00 75.38 87 GLY A O 1
ATOM 648 N N . SER A 1 88 ? 5.932 11.047 -17.230 1.00 73.62 88 SER A N 1
ATOM 649 C CA . SER A 1 88 ? 5.040 11.875 -16.405 1.00 73.62 88 SER A CA 1
ATOM 650 C C . SER A 1 88 ? 5.744 13.021 -15.671 1.00 73.62 88 SER A C 1
ATOM 652 O O . SER A 1 88 ? 5.066 13.873 -15.102 1.00 73.62 88 SER A O 1
ATOM 654 N N . GLU A 1 89 ? 7.077 13.068 -15.693 1.00 67.81 89 GLU A N 1
ATOM 655 C CA . GLU A 1 89 ? 7.878 14.103 -15.031 1.00 67.81 89 GLU A CA 1
ATOM 656 C C . GLU A 1 89 ? 8.125 15.321 -15.947 1.00 67.81 89 GLU A C 1
ATOM 658 O O . GLU A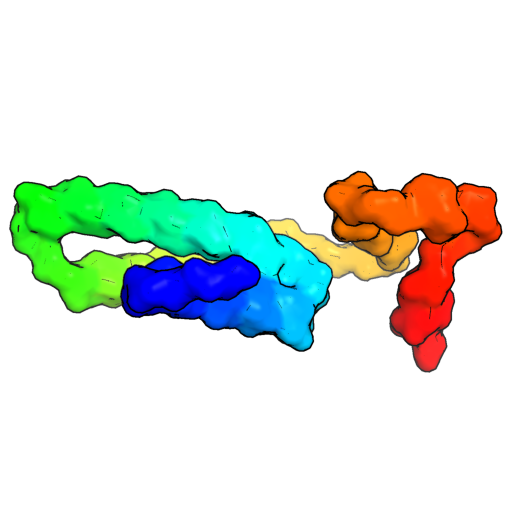 1 89 ? 7.819 15.299 -17.135 1.00 67.81 89 GLU A O 1
ATOM 663 N N . ILE A 1 90 ? 8.696 16.418 -15.428 1.00 57.06 90 ILE A N 1
ATOM 664 C CA . ILE A 1 90 ? 9.039 17.630 -16.223 1.00 57.06 90 ILE A CA 1
ATOM 665 C C . ILE A 1 90 ? 10.334 17.446 -17.048 1.00 57.06 90 ILE A C 1
ATOM 667 O O . ILE A 1 90 ? 10.579 18.136 -18.042 1.00 57.06 90 ILE A O 1
ATOM 671 N N . VAL A 1 91 ? 11.151 16.453 -16.692 1.00 57.00 91 VAL A N 1
ATOM 672 C CA . VAL A 1 91 ? 12.469 16.165 -17.286 1.00 57.00 91 VAL A CA 1
ATOM 673 C C . VAL A 1 91 ? 12.486 15.397 -18.642 1.00 57.00 91 VAL A C 1
ATOM 675 O O . VAL A 1 91 ? 13.508 15.484 -19.336 1.00 57.00 91 VAL A O 1
ATOM 678 N N . PRO A 1 92 ? 11.433 14.697 -19.132 1.00 53.06 92 PRO A N 1
ATOM 679 C CA . PRO A 1 92 ? 11.539 13.814 -20.297 1.00 53.06 92 PRO A CA 1
ATOM 680 C C . PRO A 1 92 ? 11.908 14.562 -21.584 1.00 53.06 92 PRO A C 1
ATOM 682 O O . PRO A 1 92 ? 12.613 14.012 -22.425 1.00 53.06 92 PRO A O 1
ATOM 685 N N . THR A 1 93 ? 11.552 15.845 -21.716 1.00 47.97 93 THR A N 1
ATOM 686 C CA . THR A 1 93 ? 11.883 16.643 -22.915 1.00 47.97 93 THR A CA 1
ATOM 687 C C . THR A 1 93 ? 13.393 16.868 -23.099 1.00 47.97 93 THR A C 1
ATOM 689 O O . THR A 1 93 ? 13.859 17.006 -24.231 1.00 47.97 93 THR A O 1
ATOM 692 N N . LEU A 1 94 ? 14.175 16.899 -22.012 1.00 50.06 94 LEU A N 1
ATOM 693 C CA . LEU A 1 94 ? 15.626 17.130 -22.061 1.00 50.06 94 LEU A CA 1
ATOM 694 C C . LEU A 1 94 ? 16.435 15.829 -22.158 1.00 50.06 94 LEU A C 1
ATOM 696 O O . LEU A 1 94 ? 17.465 15.817 -22.826 1.00 50.06 94 LEU A O 1
ATOM 700 N N . LEU A 1 95 ? 15.971 14.739 -21.538 1.00 53.53 95 LEU A N 1
ATOM 701 C CA . LEU A 1 95 ? 16.695 13.460 -21.521 1.00 53.53 95 LEU A CA 1
ATOM 702 C C . LEU A 1 95 ? 16.369 12.557 -22.720 1.00 53.53 95 LEU A C 1
ATOM 704 O O . LEU A 1 95 ? 17.260 11.870 -23.209 1.00 53.53 95 LEU A O 1
ATOM 708 N N . LEU A 1 96 ? 15.138 12.586 -23.244 1.00 55.22 96 LEU A N 1
ATOM 709 C CA . LEU A 1 96 ? 14.742 11.738 -24.381 1.00 55.22 96 LEU A CA 1
ATOM 710 C C . LEU A 1 96 ? 15.254 12.260 -25.735 1.00 55.22 96 LEU A C 1
ATOM 712 O O . LEU A 1 96 ? 15.245 11.535 -26.726 1.00 55.22 96 LEU A O 1
ATOM 716 N N . ARG A 1 97 ? 15.724 13.512 -25.796 1.00 53.94 97 ARG A N 1
ATOM 717 C CA . ARG A 1 97 ? 16.184 14.160 -27.036 1.00 53.94 97 ARG A CA 1
ATOM 718 C C . ARG A 1 97 ? 17.576 13.719 -27.506 1.00 53.94 97 ARG A C 1
ATOM 720 O O . ARG A 1 97 ? 17.898 13.953 -28.667 1.00 53.94 97 ARG A O 1
ATOM 727 N N . ASN A 1 98 ? 18.375 13.094 -26.636 1.00 54.12 98 ASN A N 1
ATOM 728 C CA . ASN A 1 98 ? 19.779 12.758 -26.907 1.00 54.12 98 ASN A CA 1
ATOM 729 C C . ASN A 1 98 ? 20.034 11.277 -27.251 1.00 54.12 98 ASN A C 1
ATOM 731 O O . ASN A 1 98 ? 21.188 10.914 -27.454 1.00 54.12 98 ASN A O 1
ATOM 735 N N . GLY A 1 99 ? 18.986 10.454 -27.395 1.00 61.06 99 GLY A N 1
ATOM 736 C CA . GLY A 1 99 ? 19.110 9.023 -27.696 1.00 61.06 99 GLY A CA 1
ATOM 737 C C . GLY A 1 99 ? 19.515 8.217 -26.461 1.00 61.06 99 GLY A C 1
ATOM 738 O O . GLY A 1 99 ? 20.566 8.457 -25.885 1.00 61.06 99 GLY A O 1
ATOM 739 N N . THR A 1 100 ? 18.671 7.259 -26.075 1.00 56.56 100 THR A N 1
ATOM 740 C CA . THR A 1 100 ? 18.756 6.444 -24.847 1.00 56.56 100 THR A CA 1
ATOM 741 C C . THR A 1 100 ? 18.759 7.269 -23.545 1.00 56.56 100 THR A C 1
ATOM 743 O O . THR A 1 100 ? 19.649 8.086 -23.316 1.00 56.56 100 THR A O 1
ATOM 746 N N . PRO A 1 101 ? 17.786 7.081 -22.632 1.00 57.62 101 PRO A N 1
ATOM 747 C CA . PRO A 1 101 ? 17.797 7.787 -21.355 1.00 57.62 101 PRO A CA 1
ATOM 748 C C . PRO A 1 101 ? 19.101 7.472 -20.592 1.00 57.62 101 PRO A C 1
ATOM 750 O O . PRO A 1 101 ? 19.378 6.292 -20.371 1.00 57.62 101 PRO A O 1
ATOM 753 N N . PRO A 1 102 ? 19.868 8.469 -20.109 1.00 59.19 102 PRO A N 1
ATOM 754 C CA . PRO A 1 102 ? 21.128 8.246 -19.377 1.00 59.19 102 PRO A CA 1
ATOM 755 C C . PRO A 1 102 ? 20.982 7.356 -18.131 1.00 59.19 102 PRO A C 1
ATOM 757 O O . PRO A 1 102 ? 21.942 6.759 -17.650 1.00 59.19 102 PRO A O 1
ATOM 760 N N . VAL A 1 103 ? 19.761 7.257 -17.597 1.00 61.84 103 VAL A N 1
ATOM 761 C CA . VAL A 1 103 ? 19.404 6.357 -16.492 1.00 61.84 103 VAL A CA 1
ATOM 762 C C . VAL A 1 103 ? 19.530 4.886 -16.905 1.00 61.84 103 VAL A C 1
ATOM 764 O O . VAL A 1 103 ? 19.984 4.075 -16.108 1.00 61.84 103 VAL A O 1
ATOM 767 N N . VAL A 1 104 ? 19.204 4.538 -18.154 1.00 57.97 104 VAL A N 1
ATOM 768 C CA . VAL A 1 104 ? 19.327 3.165 -18.671 1.00 57.97 104 VAL A CA 1
ATOM 769 C C . VAL A 1 104 ? 20.798 2.760 -18.781 1.00 57.97 104 VAL A C 1
ATOM 771 O O . VAL A 1 104 ? 21.148 1.653 -18.384 1.00 57.97 104 VAL A O 1
ATOM 774 N N . GLU A 1 105 ? 21.675 3.665 -19.229 1.00 55.59 105 GLU A N 1
ATOM 775 C CA . GLU A 1 105 ? 23.125 3.415 -19.281 1.00 55.59 105 GLU A CA 1
ATOM 776 C C . GLU A 1 105 ? 23.743 3.222 -17.890 1.00 55.59 105 GLU A C 1
ATOM 778 O O . GLU A 1 105 ? 24.645 2.404 -17.729 1.00 55.59 105 GLU A O 1
ATOM 783 N N . ARG A 1 106 ? 23.246 3.934 -16.869 1.00 53.69 106 ARG A N 1
ATOM 784 C CA . ARG A 1 106 ? 23.725 3.800 -15.482 1.00 53.69 106 ARG A CA 1
ATOM 785 C C . A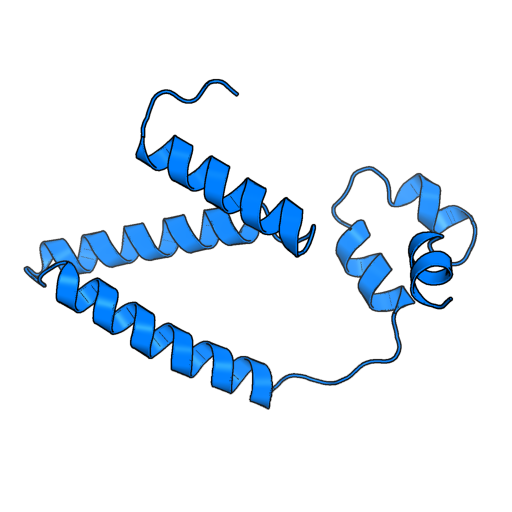RG A 1 106 ? 23.246 2.543 -14.759 1.00 53.69 106 ARG A C 1
ATOM 787 O O . ARG A 1 106 ? 23.891 2.150 -13.797 1.00 53.69 106 ARG A O 1
ATOM 794 N N . VAL A 1 107 ? 22.124 1.957 -15.175 1.00 55.22 107 VAL A N 1
ATOM 795 C CA . VAL A 1 107 ? 21.554 0.738 -14.569 1.00 55.22 107 VAL A CA 1
ATOM 796 C C . VAL A 1 107 ? 22.031 -0.533 -15.292 1.00 55.22 107 VAL A C 1
ATOM 798 O O . VAL A 1 107 ? 21.950 -1.624 -14.736 1.00 55.22 107 VAL A O 1
ATOM 801 N N . ALA A 1 108 ? 22.541 -0.410 -16.523 1.00 46.06 108 ALA A N 1
ATOM 802 C CA . ALA A 1 108 ? 23.047 -1.527 -17.326 1.00 46.06 108 ALA A CA 1
ATOM 803 C C . ALA A 1 108 ? 24.551 -1.848 -17.133 1.00 46.06 108 ALA A C 1
ATOM 805 O O . ALA A 1 108 ? 25.034 -2.799 -17.752 1.00 46.06 108 ALA A O 1
ATOM 806 N N . LEU A 1 109 ? 25.276 -1.082 -16.307 1.00 39.69 109 LEU A N 1
ATOM 807 C CA . LEU A 1 109 ? 26.679 -1.299 -15.902 1.00 39.69 109 LEU A CA 1
ATOM 808 C C . LEU A 1 109 ? 26.756 -1.764 -14.445 1.00 39.69 109 LEU A C 1
ATOM 810 O O . LEU A 1 109 ? 27.621 -2.623 -14.163 1.00 39.69 109 LEU A O 1
#

Radius of gyration: 18.68 Å; chains: 1; bounding box: 49×37×41 Å